Protein AF-A0A7S0JHL8-F1 (afdb_monomer_lite)

Structure (mmCIF, N/CA/C/O backbone):
data_AF-A0A7S0JHL8-F1
#
_entry.id   AF-A0A7S0JHL8-F1
#
loop_
_atom_site.group_PDB
_atom_site.id
_atom_site.type_symbol
_atom_site.label_atom_id
_atom_site.label_alt_id
_atom_site.label_comp_id
_atom_site.label_asym_id
_atom_site.label_entity_id
_atom_site.label_seq_id
_atom_site.pdbx_PDB_ins_code
_atom_site.Cartn_x
_atom_site.Cartn_y
_atom_site.Cartn_z
_atom_site.occupancy
_atom_site.B_iso_or_equiv
_atom_site.auth_seq_id
_atom_site.auth_comp_id
_atom_site.auth_asym_id
_atom_site.auth_atom_id
_atom_site.pdbx_PDB_model_num
ATOM 1 N N . ARG A 1 1 ? 57.502 -65.909 -32.103 1.00 56.06 1 ARG A N 1
ATOM 2 C CA . ARG A 1 1 ? 57.294 -65.250 -33.415 1.00 56.06 1 ARG A CA 1
ATOM 3 C C . ARG A 1 1 ? 56.228 -64.175 -33.207 1.00 56.06 1 ARG A C 1
ATOM 5 O O . ARG A 1 1 ? 55.055 -64.479 -33.332 1.00 56.06 1 ARG A O 1
ATOM 12 N N . TRP A 1 2 ? 56.635 -62.991 -32.750 1.00 48.59 2 TRP A N 1
ATOM 13 C CA . TRP A 1 2 ? 55.779 -61.822 -32.506 1.00 48.59 2 TRP A CA 1
ATOM 14 C C . TRP A 1 2 ? 56.446 -60.644 -33.217 1.00 48.59 2 TRP A C 1
ATOM 16 O O . TRP A 1 2 ? 57.650 -60.445 -33.059 1.00 48.59 2 TRP A O 1
ATOM 26 N N . SER A 1 3 ? 55.685 -59.975 -34.078 1.00 55.47 3 SER A N 1
ATOM 27 C CA . SER A 1 3 ? 56.154 -58.926 -34.980 1.00 55.47 3 SER A CA 1
ATOM 28 C C . SER A 1 3 ? 56.181 -57.568 -34.270 1.00 55.47 3 SER A C 1
ATOM 30 O O . SER A 1 3 ? 55.164 -57.186 -33.693 1.00 55.47 3 SER A O 1
ATOM 32 N N . PRO A 1 4 ? 57.295 -56.822 -34.333 1.00 61.94 4 PRO A N 1
ATOM 33 C CA . PRO A 1 4 ? 57.357 -55.422 -33.943 1.00 61.94 4 PRO A CA 1
ATOM 34 C C . PRO A 1 4 ? 57.074 -54.537 -35.160 1.00 61.94 4 PRO A C 1
ATOM 36 O O . PRO A 1 4 ? 57.999 -54.190 -35.878 1.00 61.94 4 PRO A O 1
ATOM 39 N N . ASP A 1 5 ? 55.809 -54.210 -35.417 1.00 58.12 5 ASP A N 1
ATOM 40 C CA . ASP A 1 5 ? 55.446 -53.003 -36.171 1.00 58.12 5 ASP A CA 1
ATOM 41 C C . ASP A 1 5 ? 53.940 -52.751 -36.023 1.00 58.12 5 ASP A C 1
ATOM 43 O O . ASP A 1 5 ? 53.097 -53.476 -36.553 1.00 58.12 5 ASP A O 1
ATOM 47 N N . SER A 1 6 ? 53.576 -51.749 -35.235 1.00 68.00 6 SER A N 1
ATOM 48 C CA . SER A 1 6 ? 52.284 -51.092 -35.396 1.00 68.00 6 SER A CA 1
ATOM 49 C C . SER A 1 6 ? 52.547 -49.596 -35.354 1.00 68.00 6 SER A C 1
ATOM 51 O O . SER A 1 6 ? 53.027 -49.106 -34.328 1.00 68.00 6 SER A O 1
ATOM 53 N N . PRO A 1 7 ? 52.290 -48.869 -36.454 1.00 63.19 7 PRO A N 1
ATOM 54 C CA . PRO A 1 7 ? 52.485 -47.433 -36.490 1.00 63.19 7 PRO A CA 1
ATOM 55 C C . PRO A 1 7 ? 51.520 -46.781 -35.500 1.00 63.19 7 PRO A C 1
ATOM 57 O O . PRO A 1 7 ? 50.300 -46.918 -35.598 1.00 63.19 7 PRO A O 1
ATOM 60 N N . GLN A 1 8 ? 52.089 -46.101 -34.509 1.00 67.38 8 GLN A N 1
ATOM 61 C CA . GLN A 1 8 ? 51.330 -45.362 -33.512 1.00 67.38 8 GLN A CA 1
ATOM 62 C C . GLN A 1 8 ? 50.555 -44.226 -34.207 1.00 67.38 8 GLN A C 1
ATOM 64 O O . GLN A 1 8 ? 51.156 -43.482 -34.988 1.00 67.38 8 GLN A O 1
ATOM 69 N N . PRO A 1 9 ? 49.243 -44.070 -33.955 1.00 71.88 9 PRO A N 1
ATOM 70 C CA . PRO A 1 9 ? 48.470 -42.981 -34.539 1.00 71.88 9 PRO A CA 1
ATOM 71 C C . PRO A 1 9 ? 49.011 -41.621 -34.066 1.00 71.88 9 PRO A C 1
ATOM 73 O O . PRO A 1 9 ? 49.471 -41.509 -32.925 1.00 71.88 9 PRO A O 1
ATOM 76 N N . PRO A 1 10 ? 48.963 -40.577 -34.915 1.00 67.50 10 PRO A N 1
ATOM 77 C CA . PRO A 1 10 ? 49.402 -39.246 -34.524 1.00 67.50 10 PRO A CA 1
ATOM 78 C C . PRO A 1 10 ? 48.517 -38.719 -33.390 1.00 67.50 10 PRO A C 1
ATOM 80 O O . PRO A 1 10 ? 47.289 -38.795 -33.450 1.00 67.50 10 PRO A O 1
ATOM 83 N N . SER A 1 11 ? 49.155 -38.194 -32.345 1.00 73.94 11 SER A N 1
ATOM 84 C CA . SER A 1 11 ? 48.474 -37.604 -31.195 1.00 73.94 11 SER A CA 1
ATOM 85 C C . SER A 1 11 ? 47.527 -36.474 -31.626 1.00 73.94 11 SER A C 1
ATOM 87 O O . SER A 1 11 ? 47.902 -35.664 -32.479 1.00 73.94 11 SER A O 1
ATOM 89 N N . PRO A 1 12 ? 46.327 -36.358 -31.028 1.00 68.38 12 PRO A N 1
ATOM 90 C CA . PRO A 1 12 ? 45.437 -35.236 -31.291 1.00 68.38 12 PRO A CA 1
ATOM 91 C C . PRO A 1 12 ? 46.070 -33.933 -30.789 1.00 68.38 12 PRO A C 1
ATOM 93 O O . PRO A 1 12 ? 46.528 -33.846 -29.648 1.00 68.38 12 PRO A O 1
ATOM 96 N N . LEU A 1 13 ? 46.095 -32.916 -31.651 1.00 63.94 13 LEU A N 1
ATOM 97 C CA . LEU A 1 13 ? 46.517 -31.566 -31.286 1.00 63.94 13 LEU A CA 1
ATOM 98 C C . LEU A 1 13 ? 45.553 -31.016 -30.228 1.00 63.94 13 LEU A C 1
ATOM 100 O O . LEU A 1 13 ? 44.352 -30.897 -30.471 1.00 63.94 13 LEU A O 1
ATOM 104 N N . LEU A 1 14 ? 46.083 -30.705 -29.046 1.00 71.56 14 LEU A N 1
ATOM 105 C CA . LEU A 1 14 ? 45.321 -30.060 -27.981 1.00 71.56 14 LEU A CA 1
ATOM 106 C C . LEU A 1 14 ? 44.808 -28.689 -28.465 1.00 71.56 14 LEU A C 1
ATOM 108 O O . LEU A 1 14 ? 45.555 -27.962 -29.126 1.00 71.56 14 LEU A O 1
ATOM 112 N N . PRO A 1 15 ? 43.559 -28.310 -28.139 1.00 68.69 15 PRO A N 1
ATOM 113 C CA . PRO A 1 15 ? 43.029 -26.998 -28.480 1.00 68.69 15 PRO A CA 1
ATOM 114 C C . PRO A 1 15 ? 43.836 -25.900 -27.777 1.00 68.69 15 PRO A C 1
ATOM 116 O O . PRO A 1 15 ? 44.094 -25.973 -26.574 1.00 68.69 15 PRO A O 1
ATOM 119 N N . LEU A 1 16 ? 44.240 -24.883 -28.544 1.00 70.31 16 LEU A N 1
ATOM 120 C CA . LEU A 1 16 ? 44.905 -23.693 -28.017 1.00 70.31 16 LEU A CA 1
ATOM 121 C C . LEU A 1 16 ? 44.031 -23.029 -26.934 1.00 70.31 16 LEU A C 1
ATOM 123 O O . LEU A 1 16 ? 42.811 -22.947 -27.106 1.00 70.31 16 LEU A O 1
ATOM 127 N N . PRO A 1 17 ? 44.631 -22.506 -25.851 1.00 70.00 17 PRO A N 1
ATOM 128 C CA . PRO A 1 17 ? 43.902 -21.718 -24.867 1.00 70.00 17 PRO A CA 1
ATOM 129 C C . PRO A 1 17 ? 43.308 -20.475 -25.540 1.00 70.00 17 PRO A C 1
ATOM 131 O O . PRO A 1 17 ? 44.019 -19.714 -26.198 1.00 70.00 17 PRO A O 1
ATOM 134 N N . LEU A 1 18 ? 41.994 -20.281 -25.391 1.00 68.31 18 LEU A N 1
ATOM 135 C CA . LEU A 1 18 ? 41.321 -19.078 -25.876 1.00 68.31 18 LEU A CA 1
ATOM 136 C C . LEU A 1 18 ? 41.888 -17.831 -25.177 1.00 68.31 18 LEU A C 1
ATOM 138 O O . LEU A 1 18 ? 42.178 -17.883 -23.977 1.00 68.31 18 LEU A O 1
ATOM 142 N N . PRO A 1 19 ? 42.017 -16.700 -25.894 1.00 78.81 19 PRO A N 1
ATOM 143 C CA . PRO A 1 19 ? 42.368 -15.433 -25.272 1.00 78.81 19 PRO A CA 1
ATOM 144 C C . PRO A 1 19 ? 41.305 -15.031 -24.233 1.00 78.81 19 PRO A C 1
ATOM 146 O O . PRO A 1 19 ? 40.130 -15.382 -24.384 1.00 78.81 19 PRO A O 1
ATOM 149 N N . PRO A 1 20 ? 41.693 -14.291 -23.180 1.00 77.38 20 PRO A N 1
ATOM 150 C CA . PRO A 1 20 ? 40.746 -13.804 -22.188 1.00 77.38 20 PRO A CA 1
ATOM 151 C C . PRO A 1 20 ? 39.693 -12.898 -22.848 1.00 77.38 20 PRO A C 1
ATOM 153 O O . PRO A 1 20 ? 40.017 -12.168 -23.792 1.00 77.38 20 PRO A O 1
ATOM 156 N N . PRO A 1 21 ? 38.437 -12.916 -22.365 1.00 75.81 21 PRO A N 1
ATOM 157 C CA . PRO A 1 21 ? 37.418 -12.000 -22.852 1.00 75.81 21 PRO A CA 1
ATOM 158 C C . PRO A 1 21 ? 37.849 -10.543 -22.601 1.00 75.81 21 PRO A C 1
ATOM 160 O O . PRO A 1 21 ? 38.538 -10.268 -21.612 1.00 75.81 21 PRO A O 1
ATOM 163 N N . PRO A 1 22 ? 37.453 -9.598 -23.471 1.00 79.50 22 PRO A N 1
ATOM 164 C CA . PRO A 1 22 ? 37.720 -8.184 -23.245 1.00 79.50 22 PRO A CA 1
ATOM 165 C C . PRO A 1 22 ? 37.079 -7.716 -21.927 1.00 79.50 22 PRO A C 1
ATOM 167 O O . PRO A 1 22 ? 36.059 -8.272 -21.508 1.00 79.50 22 PRO A O 1
ATOM 170 N N . PRO A 1 23 ? 37.641 -6.686 -21.267 1.00 71.94 23 PRO A N 1
ATOM 171 C CA . PRO A 1 23 ? 37.028 -6.108 -20.079 1.00 71.94 23 PRO A CA 1
ATOM 172 C C . PRO A 1 23 ? 35.621 -5.604 -20.420 1.00 71.94 23 PRO A C 1
ATOM 174 O O . PRO A 1 23 ? 35.441 -4.853 -21.380 1.00 71.94 23 PRO A O 1
ATOM 177 N N . SER A 1 24 ? 34.624 -6.021 -19.635 1.00 66.75 24 SER A N 1
ATOM 178 C CA . SER A 1 24 ? 33.256 -5.510 -19.734 1.00 66.75 24 SER A CA 1
ATOM 179 C C . SER A 1 24 ? 33.283 -3.984 -19.680 1.00 66.75 24 SER A C 1
ATOM 181 O O . SER A 1 24 ? 33.816 -3.410 -18.728 1.00 66.75 24 SER A O 1
ATOM 183 N N . SER A 1 25 ? 32.728 -3.322 -20.698 1.00 69.81 25 SER A N 1
ATOM 184 C CA . SER A 1 25 ? 32.592 -1.866 -20.698 1.00 69.81 25 SER A CA 1
ATOM 185 C C . SER A 1 25 ? 31.903 -1.406 -19.408 1.00 69.81 25 SER A C 1
ATOM 187 O O . SER A 1 25 ? 30.950 -2.059 -18.968 1.00 69.81 25 SER A O 1
ATOM 189 N N . PRO A 1 26 ? 32.340 -0.296 -18.788 1.00 66.88 26 PRO A N 1
ATOM 190 C CA . PRO A 1 26 ? 31.635 0.263 -17.648 1.00 66.88 26 PRO A CA 1
ATOM 191 C C . PRO A 1 26 ? 30.203 0.593 -18.075 1.00 66.88 26 PRO A C 1
ATOM 193 O O . PRO A 1 26 ? 29.974 1.408 -18.968 1.00 66.88 26 PRO A O 1
ATOM 196 N N . HIS A 1 27 ? 29.240 -0.085 -17.453 1.00 56.94 27 HIS A N 1
ATOM 197 C CA . HIS A 1 27 ? 27.821 0.203 -17.600 1.00 56.94 27 HIS A CA 1
ATOM 198 C C . HIS A 1 27 ? 27.592 1.636 -17.105 1.00 56.94 27 HIS A C 1
ATOM 200 O O . HIS A 1 27 ? 27.598 1.892 -15.901 1.00 56.94 27 HIS A O 1
ATOM 206 N N . VAL A 1 28 ? 27.441 2.587 -18.027 1.00 62.25 28 VAL A N 1
ATOM 207 C CA . VAL A 1 28 ? 27.002 3.940 -17.683 1.00 62.25 28 VAL A CA 1
ATOM 208 C C . VAL A 1 28 ? 25.563 3.807 -17.174 1.00 62.25 28 VAL A C 1
ATOM 210 O O . VAL A 1 28 ? 24.718 3.289 -17.912 1.00 62.25 28 VAL A O 1
ATOM 213 N N . PRO A 1 29 ? 25.257 4.188 -15.919 1.00 66.44 29 PRO A N 1
ATOM 214 C CA . PRO A 1 29 ? 23.884 4.161 -15.440 1.00 66.44 29 PRO A CA 1
ATOM 215 C C . PRO A 1 29 ? 23.032 5.085 -16.323 1.00 66.44 29 PRO A C 1
ATOM 217 O O . PRO A 1 29 ? 23.511 6.151 -16.723 1.00 66.44 29 PRO A O 1
ATOM 220 N N . PRO A 1 30 ? 21.785 4.703 -16.655 1.00 69.69 30 PRO A N 1
ATOM 221 C CA . PRO A 1 30 ? 20.898 5.586 -17.397 1.00 69.69 30 PRO A CA 1
ATOM 222 C C . PRO A 1 30 ? 20.744 6.918 -16.645 1.00 69.69 30 PRO A C 1
ATOM 224 O O . PRO A 1 30 ? 20.787 6.924 -15.409 1.00 69.69 30 PRO A O 1
ATOM 227 N N . PRO A 1 31 ? 20.567 8.045 -17.358 1.00 65.38 31 PRO A N 1
ATOM 228 C CA . PRO A 1 31 ? 20.308 9.327 -16.721 1.00 65.38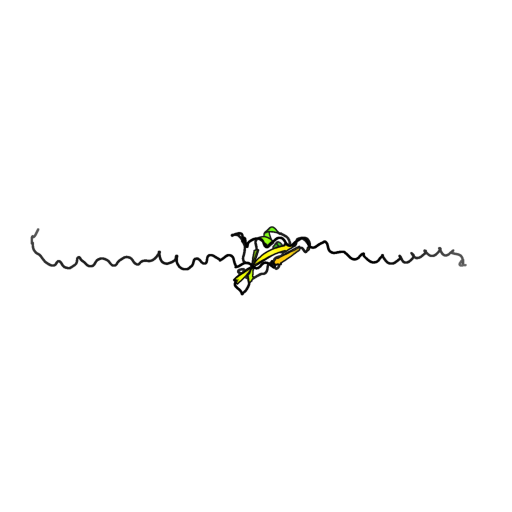 31 PRO A CA 1
ATOM 229 C C . PRO A 1 31 ? 19.118 9.186 -15.767 1.00 65.38 31 PRO A C 1
ATOM 231 O O . PRO A 1 31 ? 18.067 8.661 -16.141 1.00 65.38 31 PRO A O 1
ATOM 234 N N . LEU A 1 32 ? 19.311 9.622 -14.520 1.00 59.22 32 LEU A N 1
ATOM 235 C CA . LEU A 1 32 ? 18.257 9.702 -13.514 1.00 59.22 32 LEU A CA 1
ATOM 236 C C . LEU A 1 32 ? 17.137 10.571 -14.094 1.00 59.22 32 LEU A C 1
ATOM 238 O O . LEU A 1 32 ? 17.316 11.776 -14.270 1.00 59.22 32 LEU A O 1
ATOM 242 N N . ALA A 1 33 ? 16.006 9.955 -14.443 1.00 61.34 33 ALA A N 1
ATOM 243 C CA . ALA A 1 33 ? 14.823 10.694 -14.858 1.00 61.34 33 ALA A CA 1
ATOM 244 C C . ALA A 1 33 ? 14.466 11.720 -13.764 1.00 61.34 33 ALA A C 1
ATOM 246 O O . ALA A 1 33 ? 14.606 11.400 -12.578 1.00 61.34 33 ALA A O 1
ATOM 247 N N . PRO A 1 34 ? 14.026 12.940 -14.126 1.00 53.81 34 PRO A N 1
ATOM 248 C CA . PRO A 1 34 ? 13.612 13.932 -13.147 1.00 53.81 34 PRO A CA 1
ATOM 249 C C . PRO A 1 34 ? 12.523 13.329 -12.262 1.00 53.81 34 PRO A C 1
ATOM 251 O O . PRO A 1 34 ? 11.485 12.882 -12.754 1.00 53.81 34 PRO A O 1
ATOM 254 N N . SER A 1 35 ? 12.793 13.291 -10.956 1.00 51.81 35 SER A N 1
ATOM 255 C CA . SER A 1 35 ? 11.849 12.864 -9.931 1.00 51.81 35 SER A CA 1
ATOM 256 C C . SER A 1 35 ? 10.563 13.663 -10.108 1.00 51.81 35 SER A C 1
ATOM 258 O O . SER A 1 35 ? 10.538 14.862 -9.829 1.00 51.81 35 SER A O 1
ATOM 260 N N . SER A 1 36 ? 9.509 13.024 -10.623 1.00 52.22 36 SER A N 1
ATOM 261 C CA . SER A 1 36 ? 8.189 13.645 -10.686 1.00 52.22 36 SER A CA 1
ATOM 262 C C . SER A 1 36 ? 7.834 14.177 -9.292 1.00 52.22 36 SER A C 1
ATOM 264 O O . SER A 1 36 ? 8.173 13.520 -8.298 1.00 52.22 36 SER A O 1
ATOM 266 N N . PRO A 1 37 ? 7.209 15.365 -9.190 1.00 55.53 37 PRO A N 1
ATOM 267 C CA . PRO A 1 37 ? 6.808 15.908 -7.899 1.00 55.53 37 PRO A CA 1
ATOM 268 C C . PRO A 1 37 ? 5.993 14.854 -7.139 1.00 55.53 37 PRO A C 1
ATOM 270 O O . PRO A 1 37 ? 5.266 14.086 -7.782 1.00 55.53 37 PRO A O 1
ATOM 273 N N . PRO A 1 38 ? 6.131 14.771 -5.802 1.00 56.81 38 PRO A N 1
ATOM 274 C CA . PRO A 1 38 ? 5.411 13.780 -5.020 1.00 56.81 38 PRO A CA 1
ATOM 275 C C . PRO A 1 38 ? 3.927 13.930 -5.333 1.00 56.81 38 PRO A C 1
ATOM 277 O O . PRO A 1 38 ? 3.345 14.993 -5.109 1.00 56.81 38 PRO A O 1
ATOM 280 N N . ALA A 1 39 ? 3.334 12.883 -5.908 1.00 59.94 39 ALA A N 1
ATOM 281 C CA . ALA A 1 39 ? 1.898 12.849 -6.095 1.00 59.94 39 ALA A CA 1
ATOM 282 C C . ALA A 1 39 ? 1.244 13.126 -4.730 1.00 59.94 39 ALA A C 1
ATOM 284 O O . ALA A 1 39 ? 1.761 12.649 -3.710 1.00 59.94 39 ALA A O 1
ATOM 285 N N . PRO A 1 40 ? 0.143 13.899 -4.679 1.00 64.62 40 PRO A N 1
ATOM 286 C CA . PRO A 1 40 ? -0.615 14.049 -3.447 1.00 64.62 40 PRO A CA 1
ATOM 287 C C . PRO A 1 40 ? -0.893 12.659 -2.869 1.00 64.62 40 PRO A C 1
ATOM 289 O O . PRO A 1 40 ? -1.064 11.698 -3.621 1.00 64.62 40 PRO A O 1
ATOM 292 N N . CYS A 1 41 ? -0.882 12.549 -1.542 1.00 72.12 41 CYS A N 1
ATOM 293 C CA . CYS A 1 41 ? -1.147 11.316 -0.807 1.00 72.12 41 CYS A CA 1
ATOM 294 C C . CYS A 1 41 ? -2.573 10.814 -1.080 1.00 72.12 41 CYS A C 1
ATOM 296 O O . CYS A 1 41 ? -3.478 11.007 -0.274 1.00 72.12 41 CYS A O 1
ATOM 298 N N . VAL A 1 42 ? -2.783 10.211 -2.247 1.00 78.50 42 VAL A N 1
ATOM 299 C CA . VAL A 1 42 ? -4.047 9.628 -2.675 1.00 78.50 42 VAL A CA 1
ATOM 300 C C . VAL A 1 42 ? -3.988 8.158 -2.305 1.00 78.50 42 VAL A C 1
ATOM 302 O O . VAL A 1 42 ? -3.372 7.340 -2.992 1.00 78.50 42 VAL A O 1
ATOM 305 N N . TRP A 1 43 ? -4.593 7.849 -1.165 1.00 77.38 43 TRP A N 1
ATOM 306 C CA . TRP A 1 43 ? -4.831 6.487 -0.724 1.00 77.38 43 TRP A CA 1
ATOM 307 C C . TRP A 1 43 ? -6.134 5.998 -1.359 1.00 77.38 43 TRP A C 1
ATOM 309 O O . TRP A 1 43 ? -7.182 6.573 -1.073 1.00 77.38 43 TRP A O 1
ATOM 319 N N . PRO A 1 44 ? -6.119 4.971 -2.222 1.00 75.00 44 PRO A N 1
ATOM 320 C CA . PRO A 1 44 ? -7.349 4.267 -2.537 1.00 75.00 44 PRO A CA 1
ATOM 321 C C . PRO A 1 44 ? -7.980 3.722 -1.246 1.00 75.00 44 PRO A C 1
ATOM 323 O O . PRO A 1 44 ? -7.281 3.149 -0.411 1.00 75.00 44 PRO A O 1
ATOM 326 N N . GLU A 1 45 ? -9.296 3.886 -1.103 1.00 79.75 45 GLU A N 1
ATOM 327 C CA . GLU A 1 45 ? -10.075 3.425 0.062 1.00 79.75 45 GLU A CA 1
ATOM 328 C C . GLU A 1 45 ? -9.890 1.910 0.315 1.00 79.75 45 GLU A C 1
ATOM 330 O O . GLU A 1 45 ? -9.899 1.451 1.452 1.00 79.75 45 GLU A O 1
ATOM 335 N N . ASP A 1 46 ? -9.627 1.138 -0.746 1.00 84.06 46 ASP A N 1
ATOM 336 C CA . ASP A 1 46 ? -9.466 -0.323 -0.744 1.00 84.06 46 ASP A CA 1
ATOM 337 C C . ASP A 1 46 ? -8.037 -0.827 -0.460 1.00 84.06 46 ASP A C 1
ATOM 339 O O . ASP A 1 46 ? -7.666 -1.938 -0.864 1.00 84.06 46 ASP A O 1
ATOM 343 N N . MET A 1 47 ? -7.184 -0.028 0.185 1.00 90.56 47 MET A N 1
ATOM 344 C CA . MET A 1 47 ? -5.836 -0.483 0.526 1.00 90.56 47 MET A CA 1
ATOM 345 C C . MET A 1 47 ? -5.781 -1.275 1.837 1.00 90.56 47 MET A C 1
ATOM 347 O O . MET A 1 47 ? -6.374 -0.912 2.850 1.00 90.56 47 MET A O 1
ATOM 351 N N . THR A 1 48 ? -4.991 -2.349 1.842 1.00 93.81 48 THR A N 1
ATOM 352 C CA . THR A 1 48 ? -4.792 -3.209 3.016 1.00 93.81 48 THR A CA 1
ATOM 353 C C . THR A 1 48 ? -3.610 -2.732 3.856 1.00 93.81 48 THR A C 1
ATOM 355 O O . THR A 1 48 ? -2.481 -2.662 3.364 1.00 93.81 48 THR A O 1
ATOM 358 N N . ASP A 1 49 ? -3.850 -2.462 5.141 1.00 93.50 49 ASP A N 1
ATOM 359 C CA . ASP A 1 49 ? -2.779 -2.187 6.103 1.00 93.50 49 ASP A CA 1
ATOM 360 C C . ASP A 1 49 ? -2.103 -3.492 6.537 1.00 93.50 49 ASP A C 1
ATOM 362 O O . ASP A 1 49 ? -2.621 -4.247 7.370 1.00 93.50 49 ASP A O 1
ATOM 366 N N . MET A 1 50 ? -0.905 -3.721 6.010 1.00 95.12 50 MET A N 1
ATOM 367 C CA . MET A 1 50 ? -0.092 -4.908 6.263 1.00 95.12 50 MET A CA 1
ATOM 368 C C . MET A 1 50 ? 0.244 -5.114 7.742 1.00 95.12 50 MET A C 1
ATOM 370 O O . MET A 1 50 ? 0.481 -6.242 8.180 1.00 95.12 50 MET A O 1
ATOM 374 N N . ARG A 1 51 ? 0.252 -4.034 8.528 1.00 94.38 51 ARG A N 1
ATOM 375 C CA . ARG A 1 51 ? 0.602 -4.072 9.951 1.00 94.38 51 ARG A CA 1
ATOM 376 C C . ARG A 1 51 ? -0.566 -4.483 10.835 1.00 94.38 51 ARG A C 1
ATOM 378 O O . ARG A 1 51 ? -0.341 -4.840 11.985 1.00 94.38 51 ARG A O 1
ATOM 385 N N . THR A 1 52 ? -1.782 -4.466 10.291 1.00 93.31 52 THR A N 1
ATOM 386 C CA . THR A 1 52 ? -2.994 -4.940 10.977 1.00 93.31 52 THR A CA 1
ATOM 387 C C . THR A 1 52 ? -3.314 -6.408 10.701 1.00 93.31 52 THR A C 1
ATOM 389 O O . THR A 1 52 ? -4.235 -6.951 11.305 1.00 93.31 52 THR A O 1
ATOM 392 N N . LEU A 1 53 ? -2.554 -7.063 9.815 1.00 93.25 53 LEU A N 1
ATOM 393 C CA . LEU A 1 53 ? -2.672 -8.501 9.580 1.00 93.25 53 LEU A CA 1
ATOM 394 C C . LEU A 1 53 ? -2.160 -9.308 10.781 1.00 93.25 53 LEU A C 1
ATOM 396 O O . LEU A 1 53 ? -1.415 -8.808 11.622 1.00 93.25 53 LEU A O 1
ATOM 400 N N . SER A 1 54 ? -2.561 -10.578 10.848 1.00 94.19 54 SER A N 1
ATOM 401 C CA . SER A 1 54 ? -2.126 -11.535 11.870 1.00 94.19 54 SER A CA 1
ATOM 402 C C . SER A 1 54 ? -1.527 -12.782 11.199 1.00 94.19 54 SER A C 1
ATOM 404 O O . SER A 1 54 ? -2.291 -13.583 10.662 1.00 94.19 54 SER A O 1
ATOM 406 N N . PRO A 1 55 ? -0.191 -12.970 11.212 1.00 93.94 55 PRO A N 1
ATOM 407 C CA . PRO A 1 55 ? 0.816 -12.092 11.815 1.00 93.94 55 PRO A CA 1
ATOM 408 C C . PRO A 1 55 ? 1.011 -10.776 11.032 1.00 93.94 55 PRO A C 1
ATOM 410 O O . PRO A 1 55 ? 0.720 -10.731 9.836 1.00 93.94 55 PRO A O 1
ATOM 413 N N . PRO A 1 56 ? 1.534 -9.710 11.669 1.00 94.50 56 PRO A N 1
ATOM 414 C CA . PRO A 1 56 ? 1.880 -8.479 10.968 1.00 94.50 56 PRO A CA 1
ATOM 415 C C . PRO A 1 56 ? 2.951 -8.732 9.910 1.00 94.50 56 PRO A C 1
ATOM 417 O O . PRO A 1 56 ? 3.987 -9.342 10.183 1.00 94.50 56 PRO A O 1
ATOM 420 N N . GLU A 1 57 ? 2.740 -8.194 8.717 1.00 96.00 57 GLU A N 1
ATOM 421 C CA . GLU A 1 57 ? 3.636 -8.389 7.581 1.00 96.00 57 GLU A CA 1
ATOM 422 C C . GLU A 1 57 ? 4.198 -7.055 7.067 1.00 96.00 57 GLU A C 1
ATOM 424 O O . GLU A 1 57 ? 3.829 -5.967 7.517 1.00 96.00 57 GLU A O 1
ATOM 429 N N . TRP A 1 58 ? 5.109 -7.144 6.096 1.00 95.31 58 TRP A N 1
ATOM 430 C CA . TRP A 1 58 ? 5.623 -6.013 5.328 1.00 95.31 58 TRP A CA 1
ATOM 431 C C . TRP A 1 58 ? 5.313 -6.198 3.835 1.00 95.31 58 TRP A C 1
ATOM 433 O O . TRP A 1 58 ? 4.943 -7.292 3.387 1.00 95.31 58 TRP A O 1
ATOM 443 N N . CYS A 1 59 ? 5.499 -5.136 3.041 1.00 96.12 59 CYS A N 1
ATOM 444 C CA . CYS A 1 59 ? 5.241 -5.142 1.594 1.00 96.12 59 CYS A CA 1
ATOM 445 C C . CYS A 1 59 ? 5.838 -6.375 0.884 1.00 96.12 59 CYS A C 1
ATOM 447 O O . CYS A 1 59 ? 5.152 -7.026 0.099 1.00 96.12 59 CYS A O 1
ATOM 449 N N . ASN A 1 60 ? 7.068 -6.771 1.235 1.00 96.06 60 ASN A N 1
ATOM 450 C CA . ASN A 1 60 ? 7.795 -7.845 0.550 1.00 96.06 60 ASN A CA 1
ATOM 451 C C . ASN A 1 60 ? 7.573 -9.265 1.115 1.00 96.06 60 ASN A C 1
ATOM 453 O O . ASN A 1 60 ? 8.207 -10.200 0.629 1.00 96.06 60 ASN A O 1
ATOM 457 N N . SER A 1 61 ? 6.739 -9.449 2.147 1.00 95.06 61 SER A N 1
ATOM 458 C CA . SER A 1 61 ? 6.609 -10.752 2.827 1.00 95.06 61 SER A CA 1
ATOM 459 C C . SER A 1 61 ? 5.954 -11.821 1.936 1.00 95.06 61 SER A C 1
ATOM 461 O O . SER A 1 61 ? 6.520 -12.898 1.737 1.00 95.06 61 SER A O 1
ATOM 463 N N . ALA A 1 62 ? 4.803 -11.521 1.323 1.00 93.25 62 ALA A N 1
ATOM 464 C CA . ALA A 1 62 ? 4.075 -12.497 0.514 1.00 93.25 62 ALA A CA 1
ATOM 465 C C . ALA A 1 62 ? 4.678 -12.672 -0.898 1.00 93.25 62 ALA A C 1
ATOM 467 O O . ALA A 1 62 ? 4.982 -11.679 -1.568 1.00 93.25 62 ALA A O 1
ATOM 468 N N . PRO A 1 63 ? 4.797 -13.914 -1.410 1.00 93.81 63 PRO A N 1
ATOM 469 C CA . PRO A 1 63 ? 5.205 -14.178 -2.794 1.00 93.81 63 PRO A CA 1
ATOM 470 C C . PRO A 1 63 ? 4.283 -13.530 -3.835 1.00 93.81 63 PRO A C 1
ATOM 472 O O . PRO A 1 63 ? 4.771 -12.974 -4.814 1.00 93.81 63 PRO A O 1
ATOM 475 N N . ALA A 1 64 ? 2.966 -13.526 -3.598 1.00 93.38 64 ALA A N 1
ATOM 476 C CA . ALA A 1 64 ? 1.992 -12.937 -4.521 1.00 93.38 64 ALA A CA 1
ATOM 477 C C . ALA A 1 64 ? 2.257 -11.441 -4.773 1.00 93.38 64 ALA A C 1
ATOM 479 O O . ALA A 1 64 ? 2.261 -11.003 -5.916 1.00 93.38 64 ALA A O 1
ATOM 480 N N . ARG A 1 65 ? 2.601 -10.673 -3.726 1.00 93.94 65 ARG A N 1
ATOM 481 C CA . ARG A 1 65 ? 2.964 -9.248 -3.850 1.00 93.94 65 ARG A CA 1
ATOM 482 C C . ARG A 1 65 ? 4.267 -9.029 -4.620 1.00 93.94 65 ARG A C 1
ATOM 484 O O . ARG A 1 65 ? 4.452 -7.990 -5.233 1.00 93.94 65 ARG A O 1
ATOM 491 N N . ARG A 1 66 ? 5.194 -9.987 -4.594 1.00 94.12 66 ARG A N 1
ATOM 492 C CA . ARG A 1 66 ? 6.447 -9.916 -5.364 1.00 94.12 66 ARG A CA 1
ATOM 493 C C . ARG A 1 66 ? 6.225 -10.187 -6.849 1.00 94.12 66 ARG A C 1
ATOM 495 O O . ARG A 1 66 ? 6.889 -9.576 -7.683 1.00 94.12 66 ARG A O 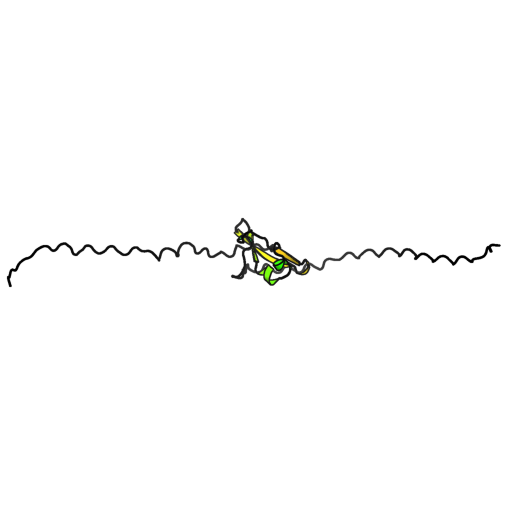1
ATOM 502 N N . ALA A 1 67 ? 5.297 -11.086 -7.160 1.00 91.56 67 ALA A N 1
ATOM 503 C CA . ALA A 1 67 ? 4.987 -11.495 -8.524 1.00 91.56 67 ALA A CA 1
ATOM 504 C C . ALA A 1 67 ? 4.022 -10.536 -9.239 1.00 91.56 67 ALA A C 1
ATOM 506 O O . ALA A 1 67 ? 4.173 -10.322 -10.439 1.00 91.56 67 ALA A O 1
ATOM 507 N N . ASP A 1 68 ? 3.071 -9.941 -8.513 1.00 93.75 68 ASP A N 1
ATOM 508 C CA . ASP A 1 68 ? 1.982 -9.153 -9.092 1.00 93.75 68 ASP A CA 1
ATOM 509 C C . ASP A 1 68 ? 1.962 -7.698 -8.596 1.00 93.75 68 ASP A C 1
ATOM 511 O O . ASP A 1 68 ? 1.939 -7.418 -7.392 1.00 93.75 68 ASP A O 1
ATOM 515 N N . ALA A 1 69 ? 1.932 -6.765 -9.552 1.00 93.75 69 ALA A N 1
ATOM 516 C CA . ALA A 1 69 ? 1.954 -5.336 -9.269 1.00 93.75 69 ALA A CA 1
ATOM 517 C C . ALA A 1 69 ? 0.670 -4.875 -8.574 1.00 93.75 69 ALA A C 1
ATOM 519 O O . ALA A 1 69 ? 0.737 -4.153 -7.581 1.00 93.75 69 ALA A O 1
ATOM 520 N N . SER A 1 70 ? -0.493 -5.350 -9.025 1.00 93.56 70 SER A N 1
ATOM 521 C CA . SER A 1 70 ? -1.781 -4.962 -8.447 1.00 93.56 70 SER A CA 1
ATOM 522 C C . SER A 1 70 ? -1.914 -5.409 -6.991 1.00 93.56 70 SER A C 1
ATOM 524 O O . SER A 1 70 ? -2.383 -4.649 -6.146 1.00 93.56 70 SER A O 1
ATOM 526 N N . THR A 1 71 ? -1.443 -6.610 -6.666 1.00 94.00 71 THR A N 1
ATOM 527 C CA . THR A 1 71 ? -1.451 -7.152 -5.304 1.00 94.00 71 THR A CA 1
ATOM 528 C C . THR A 1 71 ? -0.478 -6.394 -4.403 1.00 94.00 71 THR A C 1
ATOM 530 O O . THR A 1 71 ? -0.790 -6.142 -3.239 1.00 94.00 71 THR A O 1
ATOM 533 N N . CYS A 1 72 ? 0.691 -5.997 -4.918 1.00 95.50 72 CYS A N 1
ATOM 534 C CA . CYS A 1 72 ? 1.622 -5.146 -4.177 1.00 95.50 72 CYS A CA 1
ATOM 535 C C . CYS A 1 72 ? 1.024 -3.763 -3.901 1.00 95.50 72 CYS A C 1
ATOM 537 O O . CYS A 1 72 ? 1.008 -3.306 -2.763 1.00 95.50 72 CYS A O 1
ATOM 539 N N . GLU A 1 73 ? 0.504 -3.102 -4.931 1.00 93.94 73 GLU A N 1
ATOM 540 C CA . GLU A 1 73 ? 0.123 -1.690 -4.881 1.00 93.94 73 GLU A CA 1
ATOM 541 C C . GLU A 1 73 ? -1.216 -1.417 -4.185 1.00 93.94 73 GLU A C 1
ATOM 543 O O . GLU A 1 73 ? -1.521 -0.251 -3.916 1.00 93.94 73 GLU A O 1
ATOM 548 N N . ARG A 1 74 ? -1.981 -2.470 -3.858 1.00 93.94 74 ARG A N 1
ATOM 549 C CA . ARG A 1 74 ? -3.166 -2.435 -2.979 1.00 93.94 74 ARG A CA 1
ATOM 550 C C . ARG A 1 74 ? -2.825 -2.598 -1.494 1.00 93.94 74 ARG A C 1
ATOM 552 O O . ARG A 1 74 ? -3.726 -2.736 -0.672 1.00 93.94 74 ARG A O 1
ATOM 559 N N . ALA A 1 75 ? -1.546 -2.578 -1.128 1.00 94.38 75 ALA A N 1
ATOM 560 C CA . ALA A 1 75 ? -1.094 -2.698 0.251 1.00 94.38 75 ALA A CA 1
ATOM 561 C C . ALA A 1 75 ? -0.307 -1.465 0.716 1.00 94.38 75 ALA A C 1
ATOM 563 O O . ALA A 1 75 ? 0.350 -0.774 -0.069 1.00 94.38 75 ALA A O 1
ATOM 564 N N . PHE A 1 76 ? -0.341 -1.200 2.019 1.00 94.88 76 PHE A N 1
ATOM 565 C CA . PHE A 1 76 ? 0.502 -0.204 2.674 1.00 94.88 76 PHE A CA 1
ATOM 566 C C . PHE A 1 76 ? 0.979 -0.704 4.031 1.00 94.88 76 PHE A C 1
ATOM 568 O O . PHE A 1 76 ? 0.451 -1.669 4.575 1.00 94.88 76 PHE A O 1
ATOM 575 N N . SER A 1 77 ? 2.007 -0.068 4.580 1.00 94.38 77 SER A N 1
ATOM 576 C CA . SER A 1 77 ? 2.502 -0.369 5.924 1.00 94.38 77 SER A CA 1
ATOM 577 C C . SER A 1 77 ? 2.453 0.880 6.790 1.00 94.38 77 SER A C 1
ATOM 579 O O . SER A 1 77 ? 3.041 1.899 6.424 1.00 94.38 77 SER A O 1
ATOM 581 N N . THR A 1 78 ? 1.783 0.789 7.937 1.00 93.50 78 THR A N 1
ATOM 582 C CA . THR A 1 78 ? 1.765 1.850 8.953 1.00 93.50 78 THR A CA 1
ATOM 583 C C . THR A 1 78 ? 3.027 1.806 9.826 1.00 93.50 78 THR A C 1
ATOM 585 O O . THR A 1 78 ? 3.438 0.764 10.333 1.00 93.50 78 THR A O 1
ATOM 588 N N . LEU A 1 79 ? 3.674 2.947 10.012 1.00 90.62 79 LEU A N 1
ATOM 589 C CA . LEU A 1 79 ? 4.846 3.125 10.858 1.00 90.62 79 LEU A CA 1
ATOM 590 C C . LEU A 1 79 ? 4.419 3.537 12.275 1.00 90.62 79 LEU A C 1
ATOM 592 O O . LEU A 1 79 ? 3.321 4.043 12.497 1.00 90.62 79 LEU A O 1
ATOM 596 N N . ALA A 1 80 ? 5.311 3.353 13.251 1.00 88.88 80 ALA A N 1
ATOM 597 C CA . ALA A 1 80 ? 5.034 3.647 14.662 1.00 88.88 80 ALA A CA 1
ATOM 598 C C . ALA A 1 80 ? 4.686 5.124 14.939 1.00 88.88 80 ALA A C 1
ATOM 600 O O . ALA A 1 80 ? 4.034 5.429 15.931 1.00 88.88 80 ALA A O 1
ATOM 601 N N . ASN A 1 81 ? 5.093 6.037 14.057 1.00 87.69 81 ASN A N 1
ATOM 602 C CA . ASN A 1 81 ? 4.784 7.465 14.131 1.00 87.69 81 ASN A CA 1
ATOM 603 C C . ASN A 1 81 ? 3.415 7.836 13.522 1.00 87.69 81 ASN A C 1
ATOM 605 O O . ASN A 1 81 ? 3.143 9.019 13.341 1.00 87.69 81 ASN A O 1
ATOM 609 N N . GLY A 1 82 ? 2.577 6.857 13.158 1.00 87.69 82 GLY A N 1
ATOM 610 C CA . GLY A 1 82 ? 1.268 7.097 12.538 1.00 87.69 82 GLY A CA 1
ATOM 611 C C . GLY A 1 82 ? 1.333 7.504 11.061 1.00 87.69 82 GLY A C 1
ATOM 612 O O . GLY A 1 82 ? 0.308 7.828 10.463 1.00 87.69 82 GLY A O 1
ATOM 613 N N . MET A 1 83 ? 2.520 7.480 10.454 1.00 91.06 83 MET A N 1
ATOM 614 C CA . MET A 1 83 ? 2.677 7.629 9.008 1.00 91.06 83 MET A CA 1
ATOM 615 C C . MET A 1 83 ? 2.475 6.282 8.320 1.00 91.06 83 MET A C 1
ATOM 617 O O . MET A 1 83 ? 2.647 5.231 8.926 1.00 91.06 83 MET A O 1
ATOM 621 N N . ALA A 1 84 ? 2.164 6.297 7.034 1.00 92.62 84 ALA A N 1
ATOM 622 C CA . ALA A 1 84 ? 2.038 5.109 6.213 1.00 92.62 84 ALA A CA 1
ATOM 623 C C . ALA A 1 84 ? 2.878 5.238 4.939 1.00 92.62 84 ALA A C 1
ATOM 625 O O . ALA A 1 84 ? 2.963 6.307 4.331 1.00 92.62 84 ALA A O 1
ATOM 626 N N . ALA A 1 85 ? 3.485 4.124 4.535 1.00 93.06 85 ALA A N 1
ATOM 627 C CA . ALA A 1 85 ? 4.193 3.985 3.268 1.00 93.06 85 ALA A CA 1
ATOM 628 C C . ALA A 1 85 ? 3.408 3.047 2.348 1.00 93.06 85 ALA A C 1
ATOM 630 O O . ALA A 1 85 ? 3.074 1.921 2.736 1.00 93.06 85 ALA A O 1
ATOM 631 N N . ARG A 1 86 ? 3.131 3.495 1.122 1.00 93.31 86 ARG A N 1
ATOM 632 C CA . ARG A 1 86 ? 2.491 2.665 0.098 1.00 93.31 86 ARG A CA 1
ATOM 633 C C . ARG A 1 86 ? 3.473 1.604 -0.381 1.00 93.31 86 ARG A C 1
ATOM 635 O O . ARG A 1 86 ? 4.661 1.870 -0.538 1.00 93.31 86 ARG A O 1
ATOM 642 N N . CYS A 1 87 ? 2.987 0.399 -0.628 1.00 94.81 87 CYS A N 1
ATOM 643 C CA . CYS A 1 87 ? 3.798 -0.625 -1.259 1.00 94.81 87 CYS A CA 1
ATOM 644 C C . CYS A 1 87 ? 3.886 -0.367 -2.775 1.00 94.81 87 CYS A C 1
ATOM 646 O O . CYS A 1 87 ? 2.887 -0.060 -3.421 1.00 94.81 87 CYS A O 1
ATOM 648 N N . VAL A 1 88 ? 5.091 -0.472 -3.333 1.00 95.44 88 VAL A N 1
ATOM 649 C CA . VAL A 1 88 ? 5.409 -0.233 -4.744 1.00 95.44 88 VAL A CA 1
ATOM 650 C C . VAL A 1 88 ? 6.066 -1.478 -5.319 1.00 95.44 88 VAL A C 1
ATOM 652 O O . VAL A 1 88 ? 7.035 -2.006 -4.754 1.00 95.44 88 VAL A O 1
ATOM 655 N N . HIS A 1 89 ? 5.540 -1.948 -6.448 1.00 96.56 89 HIS A N 1
ATOM 656 C CA . HIS A 1 89 ? 6.089 -3.102 -7.143 1.00 96.56 89 HIS A CA 1
ATOM 657 C C . HIS A 1 89 ? 7.305 -2.698 -7.967 1.00 96.56 89 HIS A C 1
ATOM 659 O O . HIS A 1 89 ? 7.291 -1.717 -8.706 1.00 96.56 89 HIS A O 1
ATOM 665 N N . ASN A 1 90 ? 8.376 -3.473 -7.855 1.00 94.88 90 ASN A N 1
ATOM 666 C CA . ASN A 1 90 ? 9.532 -3.359 -8.723 1.00 94.88 90 ASN A CA 1
ATOM 667 C C . ASN A 1 90 ? 9.628 -4.621 -9.579 1.00 94.88 90 ASN A C 1
ATOM 669 O O . ASN A 1 90 ? 10.162 -5.643 -9.137 1.00 94.88 90 ASN A O 1
ATOM 673 N N . LYS A 1 91 ? 9.137 -4.518 -10.817 1.00 92.62 91 LYS A N 1
ATOM 674 C CA . LYS A 1 91 ? 9.121 -5.617 -11.789 1.00 92.62 91 LYS A CA 1
ATOM 675 C C . LYS A 1 91 ? 10.517 -6.150 -12.113 1.00 92.62 91 LYS A C 1
ATOM 677 O O . LYS A 1 91 ? 10.687 -7.358 -12.219 1.00 92.62 91 LYS A O 1
ATOM 682 N N . MET A 1 92 ? 11.518 -5.275 -12.224 1.00 92.69 92 MET A N 1
ATOM 683 C CA . MET A 1 92 ? 12.888 -5.670 -12.577 1.00 92.69 92 MET A CA 1
ATOM 684 C C . MET A 1 92 ? 13.526 -6.558 -11.502 1.00 92.69 92 MET A C 1
ATOM 686 O O . MET A 1 92 ? 14.233 -7.504 -11.826 1.00 92.69 92 MET A O 1
ATOM 690 N N . MET A 1 93 ? 13.246 -6.278 -10.228 1.00 91.50 93 MET A N 1
ATOM 691 C CA . MET A 1 93 ? 13.774 -7.051 -9.100 1.00 91.50 93 MET A CA 1
ATOM 692 C C . MET A 1 93 ? 12.799 -8.112 -8.573 1.00 91.50 93 MET A C 1
ATOM 694 O O . MET A 1 93 ? 13.154 -8.835 -7.647 1.00 91.50 93 MET A O 1
ATOM 698 N N . SER A 1 94 ? 11.574 -8.196 -9.108 1.00 92.88 94 SER A N 1
ATOM 699 C CA . SER A 1 94 ? 10.489 -9.025 -8.553 1.00 92.88 94 SER A CA 1
ATOM 700 C C . SER A 1 94 ? 10.316 -8.816 -7.039 1.00 92.88 94 SER A C 1
ATOM 702 O O . SER A 1 94 ? 10.272 -9.764 -6.253 1.00 92.88 94 SER A O 1
ATOM 704 N N . THR A 1 95 ? 10.283 -7.549 -6.609 1.00 95.38 95 THR A N 1
ATOM 705 C CA . THR A 1 95 ? 10.125 -7.179 -5.189 1.00 95.38 95 THR A CA 1
ATOM 706 C C . THR A 1 95 ? 8.976 -6.204 -4.984 1.00 95.38 95 THR A C 1
ATOM 708 O O . THR A 1 95 ? 8.651 -5.430 -5.878 1.00 95.38 95 THR A O 1
ATOM 711 N N . CYS A 1 96 ? 8.393 -6.211 -3.787 1.00 96.44 96 CYS A N 1
ATOM 712 C CA . CYS A 1 96 ? 7.383 -5.247 -3.360 1.00 96.44 96 CYS A CA 1
ATOM 713 C C . CYS A 1 96 ? 7.928 -4.456 -2.168 1.00 96.44 96 CYS A C 1
ATOM 715 O O . CYS A 1 96 ? 8.152 -5.021 -1.096 1.00 96.44 96 CYS A O 1
ATOM 717 N N . ARG A 1 97 ? 8.204 -3.162 -2.345 1.00 96.25 97 ARG A N 1
ATOM 718 C CA . ARG A 1 97 ? 8.914 -2.337 -1.348 1.00 96.25 97 ARG A CA 1
ATOM 719 C C . ARG A 1 97 ? 8.029 -1.219 -0.824 1.00 96.25 97 ARG A C 1
ATOM 721 O O . ARG A 1 97 ? 7.161 -0.742 -1.537 1.00 96.25 97 ARG A O 1
ATOM 728 N N . ALA A 1 98 ? 8.267 -0.782 0.407 1.00 94.00 98 ALA A N 1
ATOM 729 C CA . ALA A 1 98 ? 7.643 0.434 0.914 1.00 94.00 98 ALA A CA 1
ATOM 730 C C . ALA A 1 98 ? 8.186 1.657 0.155 1.00 94.00 98 ALA A C 1
ATOM 732 O O . ALA A 1 98 ? 9.387 1.741 -0.117 1.00 94.00 98 ALA A O 1
ATOM 733 N N . SER A 1 99 ? 7.307 2.592 -0.193 1.00 92.00 99 SER A N 1
ATOM 734 C CA . SER A 1 99 ? 7.673 3.865 -0.803 1.00 92.00 99 SER A CA 1
ATOM 735 C C . SER A 1 99 ? 8.507 4.712 0.154 1.00 92.00 99 SER A C 1
ATOM 737 O O . SER A 1 99 ? 8.298 4.694 1.365 1.00 92.00 99 SER A O 1
ATOM 739 N N . ALA A 1 100 ? 9.410 5.523 -0.401 1.00 87.19 100 ALA A N 1
ATOM 740 C CA . ALA A 1 100 ? 10.104 6.559 0.367 1.00 87.19 100 ALA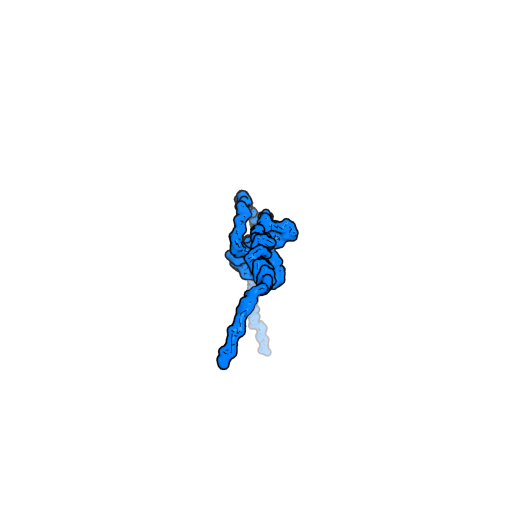 A CA 1
ATOM 741 C C . ALA A 1 100 ? 9.159 7.699 0.791 1.00 87.19 100 ALA A C 1
ATOM 743 O O . ALA A 1 100 ? 9.427 8.415 1.751 1.00 87.19 100 ALA A O 1
ATOM 744 N N . TYR A 1 101 ? 8.040 7.856 0.081 1.00 86.00 101 TYR A N 1
ATOM 745 C CA . TYR A 1 101 ? 7.004 8.817 0.421 1.00 86.00 101 TYR A CA 1
ATOM 746 C C . TYR A 1 101 ? 6.175 8.281 1.582 1.00 86.00 101 TYR A C 1
ATOM 748 O O . TYR A 1 101 ? 5.500 7.255 1.456 1.00 86.00 101 TYR A O 1
ATOM 756 N N . LEU A 1 102 ? 6.272 8.983 2.707 1.00 89.31 102 LEU A N 1
ATOM 757 C CA . LEU A 1 102 ? 5.454 8.775 3.886 1.00 89.31 102 LEU A CA 1
ATOM 758 C C . LEU A 1 102 ? 4.282 9.740 3.814 1.00 89.31 102 LEU A C 1
ATOM 760 O O . LEU A 1 102 ? 4.467 10.951 3.705 1.00 89.31 102 LEU A O 1
ATOM 764 N N . CYS A 1 103 ? 3.085 9.198 3.915 1.00 86.75 103 CYS A N 1
ATOM 765 C CA . CYS A 1 103 ? 1.863 9.974 3.975 1.00 86.75 103 CYS A CA 1
ATOM 766 C C . CYS A 1 103 ? 1.253 9.810 5.369 1.00 86.75 103 CYS A C 1
ATOM 768 O O . CYS A 1 103 ? 1.459 8.762 5.989 1.00 86.75 103 CYS A O 1
ATOM 770 N N . PRO A 1 104 ? 0.519 10.806 5.896 1.00 85.06 104 PRO A N 1
ATOM 771 C CA . PRO A 1 104 ? -0.316 10.558 7.063 1.00 85.06 104 PRO A CA 1
ATOM 772 C C . PRO A 1 104 ? -1.177 9.332 6.753 1.00 85.06 104 PRO A C 1
ATOM 774 O O . PRO A 1 104 ? -1.668 9.205 5.620 1.00 85.06 104 PRO A O 1
ATOM 777 N N . GLN A 1 105 ? -1.271 8.394 7.707 1.00 78.88 105 GLN A N 1
ATOM 778 C CA . GLN A 1 105 ? -2.128 7.222 7.537 1.00 78.88 105 GLN A CA 1
ATOM 779 C C . GLN A 1 105 ? -3.484 7.730 7.035 1.00 78.88 105 GLN A C 1
ATOM 781 O O . GLN A 1 105 ? -3.948 8.736 7.590 1.00 78.88 105 GLN A O 1
ATOM 786 N N . PRO A 1 106 ? -4.095 7.113 5.994 1.00 70.06 106 PRO A N 1
ATOM 787 C CA . PRO A 1 106 ? -5.478 7.434 5.670 1.00 70.06 106 PRO A CA 1
ATOM 788 C C . PRO A 1 106 ? -6.184 7.305 6.997 1.00 70.06 106 PRO A C 1
ATOM 790 O O . PRO A 1 106 ? -6.069 6.242 7.615 1.00 70.06 106 PRO A O 1
ATOM 793 N N . ALA A 1 107 ? -6.713 8.421 7.512 1.00 62.97 107 ALA A N 1
ATOM 794 C CA . ALA A 1 107 ? -7.337 8.416 8.811 1.00 62.97 107 ALA A CA 1
ATOM 795 C C . ALA A 1 107 ? -8.337 7.289 8.674 1.00 62.97 107 ALA A C 1
ATOM 797 O O . ALA A 1 107 ? -9.304 7.428 7.925 1.00 62.97 107 ALA A O 1
ATOM 798 N N . ARG A 1 108 ? -8.066 6.130 9.307 1.00 57.12 108 ARG A N 1
ATOM 799 C CA . ARG A 1 108 ? -9.136 5.191 9.554 1.00 57.12 108 ARG A CA 1
ATOM 800 C C . ARG A 1 108 ? -10.097 6.138 10.207 1.00 57.12 108 ARG A C 1
ATOM 802 O O . ARG A 1 108 ? -9.748 6.744 11.228 1.00 57.12 108 ARG A O 1
ATOM 809 N N . LEU A 1 109 ? -11.223 6.373 9.549 1.00 49.31 109 LEU A N 1
ATOM 810 C CA . LEU A 1 109 ? -12.408 6.806 10.222 1.00 49.31 109 LEU A CA 1
ATOM 811 C C . LEU A 1 109 ? -12.522 5.739 11.307 1.00 49.31 109 LEU A C 1
ATOM 813 O O . LEU A 1 109 ? -13.114 4.686 11.117 1.00 49.31 109 LEU A O 1
ATOM 817 N N . ARG A 1 110 ? -11.835 5.950 12.441 1.00 46.59 110 ARG A N 1
ATOM 818 C CA . ARG A 1 110 ? -12.341 5.564 13.725 1.00 46.59 110 ARG A CA 1
ATOM 819 C C . ARG A 1 110 ? -13.729 6.151 13.568 1.00 46.59 110 ARG A C 1
ATOM 821 O O . ARG A 1 110 ? -13.814 7.370 13.375 1.00 46.59 110 ARG A O 1
ATOM 828 N N . PRO A 1 111 ? -14.801 5.349 13.522 1.00 46.69 111 PRO A N 1
ATOM 829 C CA . PRO A 1 111 ? -16.019 5.888 14.059 1.00 46.69 111 PRO A CA 1
ATOM 830 C C . PRO A 1 111 ? -15.568 6.405 15.421 1.00 46.69 111 PRO A C 1
ATOM 832 O O . PRO A 1 111 ? -15.261 5.634 16.334 1.00 46.69 111 PRO A O 1
ATOM 835 N N . THR A 1 112 ? -15.333 7.717 15.505 1.00 46.75 112 THR A N 1
ATOM 836 C CA . THR A 1 112 ? -15.254 8.403 16.772 1.00 46.75 112 THR A CA 1
ATOM 837 C C . THR A 1 112 ? -16.473 7.867 17.475 1.00 46.75 112 THR A C 1
ATOM 839 O O . THR A 1 112 ? -17.544 7.787 16.868 1.00 46.75 112 THR A O 1
ATOM 842 N N . LEU A 1 113 ? -16.260 7.344 18.670 1.00 52.47 113 LEU A N 1
ATOM 843 C CA . LEU A 1 113 ? -17.239 6.662 19.495 1.00 52.47 113 LEU A CA 1
ATOM 844 C C . LEU A 1 113 ? -18.314 7.681 19.945 1.00 52.47 113 LEU A C 1
ATOM 846 O O . LEU A 1 113 ? -18.487 7.961 21.119 1.00 52.47 113 LEU A O 1
ATOM 850 N N . ALA A 1 114 ? -18.967 8.308 18.973 1.00 51.19 114 ALA A N 1
ATOM 851 C CA . ALA A 1 114 ? -19.941 9.384 19.001 1.00 51.19 114 ALA A CA 1
ATOM 852 C C . ALA A 1 114 ? -21.176 8.985 18.162 1.00 51.19 114 ALA A C 1
ATOM 854 O O . ALA A 1 114 ? -22.083 9.782 17.959 1.00 51.19 114 ALA A O 1
ATOM 855 N N . THR A 1 115 ? -21.243 7.728 17.701 1.00 48.88 115 THR A N 1
ATOM 856 C CA . THR A 1 115 ? -22.451 7.112 17.125 1.00 48.88 115 THR A CA 1
ATOM 857 C C . THR A 1 115 ? -22.721 5.742 17.757 1.00 48.88 115 THR A C 1
ATOM 859 O O . THR A 1 115 ? -23.140 4.803 17.097 1.00 48.88 115 THR A O 1
ATOM 862 N N . ILE A 1 116 ? -22.489 5.609 19.065 1.00 52.69 116 ILE A N 1
ATOM 863 C CA . ILE A 1 116 ? -23.155 4.584 19.887 1.00 52.69 116 ILE A CA 1
ATOM 864 C C . ILE A 1 116 ? -23.624 5.263 21.179 1.00 52.69 116 ILE A C 1
ATOM 866 O O . ILE A 1 116 ? -23.118 5.013 22.264 1.00 52.69 116 ILE A O 1
ATOM 870 N N . ALA A 1 117 ? -24.561 6.199 21.044 1.00 52.56 117 ALA A N 1
ATOM 871 C CA . ALA A 1 117 ? -25.329 6.742 22.166 1.00 52.56 117 ALA A CA 1
ATOM 872 C C . ALA A 1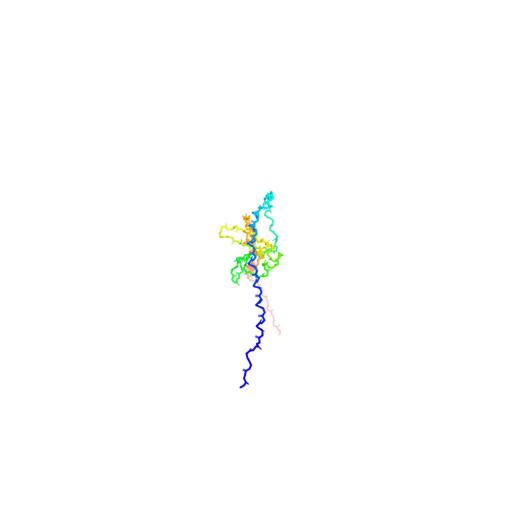 117 ? -26.781 7.064 21.758 1.00 52.56 117 ALA A C 1
ATOM 874 O O . ALA A 1 117 ? -27.384 7.986 22.290 1.00 52.56 117 ALA A O 1
ATOM 875 N N . MET A 1 118 ? -27.350 6.321 20.798 1.00 55.72 118 MET A N 1
ATOM 876 C CA . MET A 1 118 ? -28.759 6.477 20.395 1.00 55.72 118 MET A CA 1
ATOM 877 C C . MET A 1 118 ? -29.529 5.154 20.253 1.00 55.72 118 MET A C 1
ATOM 879 O O . MET A 1 118 ? -30.471 5.088 19.475 1.00 55.72 118 MET A O 1
ATOM 883 N N . GLN A 1 119 ? -29.172 4.090 20.986 1.00 56.31 119 GLN A N 1
ATOM 884 C CA . GLN A 1 119 ? -29.973 2.847 20.954 1.00 56.31 119 GLN A CA 1
ATOM 885 C C . GLN A 1 119 ? -30.421 2.276 22.307 1.00 56.31 119 GLN A C 1
ATOM 887 O O . GLN A 1 119 ? -31.061 1.236 22.310 1.00 56.31 119 GLN A O 1
ATOM 892 N N . SER A 1 120 ? -30.220 2.973 23.431 1.00 53.44 120 SER A N 1
ATOM 893 C CA . SER A 1 120 ? -30.872 2.597 24.700 1.00 53.44 120 SER A CA 1
ATOM 894 C C . SER A 1 120 ? -31.122 3.818 25.584 1.00 53.44 120 SER A C 1
ATOM 896 O O . SER A 1 120 ? -30.459 4.001 26.602 1.00 53.44 120 SER A O 1
ATOM 898 N N . LEU A 1 121 ? -32.080 4.670 25.213 1.00 59.16 121 LEU A N 1
ATOM 899 C CA . LEU A 1 121 ? -32.789 5.421 26.250 1.00 59.16 121 LEU A CA 1
ATOM 900 C C . LEU A 1 121 ? -33.707 4.417 26.965 1.00 59.16 121 LEU A C 1
ATOM 902 O O . LEU A 1 121 ? -34.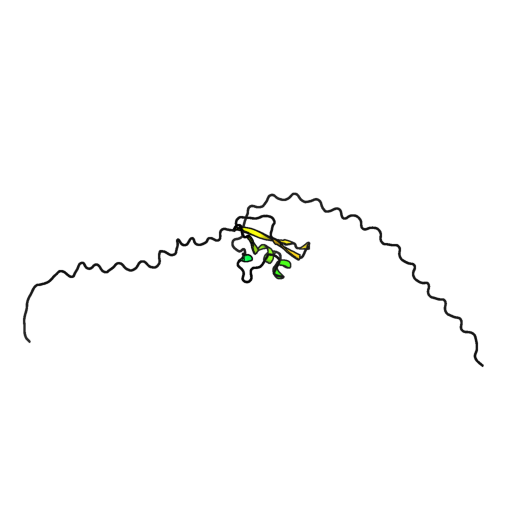474 3.736 26.279 1.00 59.16 121 LEU A O 1
ATOM 906 N N . PRO A 1 122 ? -33.637 4.274 28.300 1.00 70.00 122 PRO A N 1
ATOM 907 C CA . PRO A 1 122 ? -34.673 3.552 29.022 1.00 70.00 122 PRO A CA 1
ATOM 908 C C . PRO A 1 122 ? -36.025 4.236 28.751 1.00 70.00 122 PRO A C 1
ATOM 910 O O . PRO A 1 122 ? -36.059 5.464 28.602 1.00 70.00 122 PRO A O 1
ATOM 913 N N . PRO A 1 123 ? -37.132 3.480 28.651 1.00 69.69 123 PRO A N 1
ATOM 914 C CA . PRO A 1 123 ? -38.452 4.081 28.511 1.00 69.69 123 PRO A CA 1
ATOM 915 C C . PRO A 1 123 ? -38.690 5.070 29.663 1.00 69.69 123 PRO A C 1
ATOM 917 O O . PRO A 1 123 ? -38.213 4.825 30.778 1.00 69.69 123 PRO A O 1
ATOM 920 N N . PRO A 1 124 ? -39.397 6.190 29.422 1.00 70.12 124 PRO A N 1
ATOM 921 C CA . PRO A 1 124 ? -39.766 7.092 30.501 1.00 70.12 124 PRO A CA 1
ATOM 922 C C . PRO A 1 124 ? -40.539 6.304 31.569 1.00 70.12 124 PRO A C 1
ATOM 924 O O . PRO A 1 124 ? -41.328 5.418 31.217 1.00 70.12 124 PRO A O 1
ATOM 927 N N . PRO A 1 125 ? -40.309 6.577 32.865 1.00 68.56 125 PRO A N 1
ATOM 928 C CA . PRO A 1 125 ? -41.096 5.953 33.914 1.00 68.56 125 PRO A CA 1
ATOM 929 C C . PRO A 1 125 ? -42.580 6.268 33.680 1.00 68.56 125 PRO A C 1
ATOM 931 O O . PRO A 1 125 ? -42.898 7.373 33.228 1.00 68.56 125 PRO A O 1
ATOM 934 N N . PRO A 1 126 ? -43.490 5.322 33.961 1.00 65.50 126 PRO A N 1
ATOM 935 C CA . PRO A 1 126 ? -44.914 5.597 33.888 1.00 65.50 126 PRO A CA 1
ATOM 936 C C . PRO A 1 126 ? -45.247 6.779 34.804 1.00 65.50 126 PRO A C 1
ATOM 938 O O . PRO A 1 126 ? -44.831 6.829 35.964 1.00 65.50 126 PRO A O 1
ATOM 941 N N . ASP A 1 127 ? -45.967 7.743 34.239 1.00 56.28 127 ASP A N 1
ATOM 942 C CA . ASP A 1 127 ? -46.486 8.919 34.923 1.00 56.28 127 ASP A CA 1
ATOM 943 C C . ASP A 1 127 ? -47.378 8.457 36.088 1.00 56.28 127 ASP A C 1
ATOM 945 O O . ASP A 1 127 ? -48.465 7.919 35.898 1.00 56.28 127 ASP A O 1
ATOM 949 N N . HIS A 1 128 ? -46.884 8.605 37.318 1.00 57.47 128 HIS A N 1
ATOM 950 C CA . HIS A 1 128 ? -47.571 8.188 38.545 1.00 57.47 128 HIS A CA 1
ATOM 951 C C . HIS A 1 128 ? -48.680 9.174 38.969 1.00 57.47 128 HIS A C 1
ATOM 953 O O . HIS A 1 128 ? -48.984 9.300 40.158 1.00 57.47 128 HIS A O 1
ATOM 959 N N . ARG A 1 129 ? -49.289 9.908 38.029 1.00 57.59 129 ARG A N 1
ATOM 960 C CA . ARG A 1 129 ? -50.211 11.011 38.336 1.00 57.59 129 ARG A CA 1
ATOM 961 C C . ARG A 1 129 ? -51.696 10.644 38.274 1.00 57.59 129 ARG A C 1
ATOM 963 O O . ARG A 1 129 ? -52.513 11.507 37.974 1.00 57.59 129 ARG A O 1
ATOM 970 N N . GLU A 1 130 ? -52.048 9.404 38.608 1.00 54.91 130 GLU A N 1
ATOM 971 C CA . GLU A 1 130 ? -53.444 8.926 38.611 1.00 54.91 130 GLU A CA 1
ATOM 972 C C . GLU A 1 130 ? -53.699 7.826 39.663 1.00 54.91 130 GLU A C 1
ATOM 974 O O . GLU A 1 130 ? -54.267 6.781 39.376 1.00 54.91 130 GLU A O 1
ATOM 979 N N . LEU A 1 131 ? -53.255 8.018 40.914 1.00 56.59 131 LEU A N 1
ATOM 980 C CA . LEU A 1 131 ? -53.656 7.131 42.030 1.00 56.59 131 LEU A CA 1
ATOM 981 C C . LEU A 1 131 ? -54.096 7.865 43.309 1.00 56.59 131 LEU A C 1
ATOM 983 O O . LEU A 1 131 ? -54.243 7.248 44.361 1.00 56.59 131 LEU A O 1
ATOM 987 N N . TYR A 1 132 ? -54.379 9.165 43.216 1.00 57.19 132 TYR A N 1
ATOM 988 C CA . TYR A 1 132 ? -55.068 9.910 44.272 1.00 57.19 132 TYR A CA 1
ATOM 989 C C . TYR A 1 132 ? -56.470 10.318 43.813 1.00 57.19 132 TYR A C 1
ATOM 991 O O . TYR A 1 132 ? -56.733 11.496 43.631 1.00 57.19 132 TYR A O 1
ATOM 999 N N . GLU A 1 133 ? -57.367 9.341 43.672 1.00 50.88 133 GLU A N 1
ATOM 1000 C CA . GLU A 1 133 ? -58.803 9.538 43.917 1.00 50.88 133 GLU A CA 1
ATOM 1001 C C . GLU A 1 133 ? -59.380 8.299 44.629 1.00 50.88 133 GLU A C 1
ATOM 1003 O O . GLU A 1 133 ? -59.801 7.312 44.035 1.00 50.88 133 GLU A O 1
ATOM 1008 N N . LEU A 1 134 ? -59.369 8.358 45.960 1.00 57.91 134 LEU A N 1
ATOM 1009 C CA . LEU A 1 134 ? -60.392 7.771 46.835 1.00 57.91 134 LEU A CA 1
ATOM 1010 C C . LEU A 1 134 ? -61.323 8.938 47.245 1.00 57.91 134 LEU A C 1
ATOM 1012 O O . LEU A 1 134 ? -60.825 10.065 47.285 1.00 57.91 134 LEU A O 1
ATOM 1016 N N . PRO A 1 135 ? -62.557 8.739 47.760 1.00 66.75 135 PRO A N 1
ATOM 1017 C CA . PRO A 1 135 ? -63.476 7.591 47.682 1.00 66.75 135 PRO A CA 1
ATOM 1018 C C . PRO A 1 135 ? -64.976 8.002 47.648 1.00 66.75 135 PRO A C 1
ATOM 1020 O O . PRO A 1 135 ? -65.459 8.595 48.602 1.00 66.75 135 PRO A O 1
ATOM 1023 N N . HIS A 1 136 ? -65.800 7.583 46.686 1.00 51.84 136 HIS A N 1
ATOM 1024 C CA . HIS A 1 136 ? -67.276 7.636 46.825 1.00 51.84 136 HIS A CA 1
ATOM 1025 C C . HIS A 1 136 ? -67.854 6.496 45.964 1.00 51.84 136 HIS A C 1
ATOM 1027 O O . HIS A 1 136 ? -67.474 6.368 44.813 1.00 51.84 136 HIS A O 1
ATOM 1033 N N . GLY A 1 137 ? -68.691 5.556 46.397 1.00 55.34 137 GLY A N 1
ATOM 1034 C CA . GLY A 1 137 ? -69.717 5.543 47.429 1.00 55.34 137 GLY A CA 1
ATOM 1035 C C . GLY A 1 137 ? -70.949 4.855 46.817 1.00 55.34 137 GLY A C 1
ATOM 1036 O O . GLY A 1 137 ? -71.419 5.305 45.782 1.00 55.34 137 GLY A O 1
ATOM 1037 N N . GLN A 1 138 ? -71.478 3.814 47.482 1.00 54.56 138 GLN A N 1
ATOM 1038 C CA . GLN A 1 138 ? -72.772 3.140 47.207 1.00 54.56 138 GLN A CA 1
ATOM 1039 C C . GLN A 1 138 ? -72.847 2.350 45.870 1.00 54.56 138 GLN A C 1
ATOM 1041 O O . GLN A 1 138 ? -72.225 2.706 44.888 1.00 54.56 138 GLN A O 1
ATOM 1046 N N . ARG A 1 139 ? -73.574 1.234 45.723 1.00 55.19 139 ARG A N 1
ATOM 1047 C CA . ARG A 1 139 ? -74.906 0.901 46.240 1.00 55.19 139 ARG A CA 1
ATOM 1048 C C . ARG A 1 139 ? -75.160 -0.617 46.136 1.00 55.19 139 ARG A C 1
ATOM 1050 O O . ARG A 1 139 ? -74.710 -1.277 45.210 1.00 55.19 139 ARG A O 1
ATOM 1057 N N . THR A 1 140 ? -75.923 -1.121 47.096 1.00 68.00 140 THR A N 1
ATOM 1058 C CA . THR A 1 140 ? -76.548 -2.449 47.217 1.00 68.00 140 THR A CA 1
ATOM 1059 C C . THR A 1 140 ? -77.402 -2.870 46.012 1.00 68.00 140 THR A C 1
ATOM 1061 O O . THR A 1 140 ? -78.118 -2.024 45.475 1.00 68.00 140 THR A O 1
ATOM 1064 N N . SER A 1 141 ? -77.496 -4.172 45.714 1.00 63.22 141 SER A N 1
ATOM 1065 C CA . SER A 1 141 ? -78.771 -4.926 45.772 1.00 63.22 141 SER A CA 1
ATOM 1066 C C . SER A 1 141 ? -78.607 -6.402 45.416 1.00 63.22 141 SER A C 1
ATOM 1068 O O . SER A 1 141 ? -77.794 -6.776 44.580 1.00 63.22 141 SER A O 1
ATOM 1070 N N . ALA A 1 142 ? -79.412 -7.197 46.114 1.00 63.94 142 ALA A N 1
ATOM 1071 C CA . ALA A 1 142 ? -79.576 -8.634 46.020 1.00 63.94 142 ALA A CA 1
ATOM 1072 C C . ALA A 1 142 ? -80.237 -9.091 44.708 1.00 63.94 142 ALA A C 1
ATOM 1074 O O . ALA A 1 142 ? -80.923 -8.313 44.042 1.00 63.94 142 ALA A O 1
ATOM 1075 N N . GLY A 1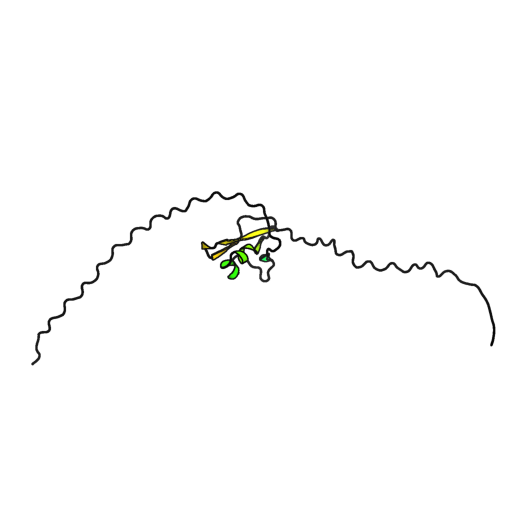 143 ? -80.076 -10.383 44.427 1.00 60.66 143 GLY A N 1
ATOM 1076 C CA . GLY A 1 143 ? -80.777 -11.161 43.411 1.00 60.66 143 GLY A CA 1
ATOM 1077 C C . GLY A 1 143 ? -80.359 -12.612 43.523 1.00 60.66 143 GLY A C 1
ATOM 1078 O O . GLY A 1 143 ? -79.291 -12.927 42.961 1.00 60.66 143 GLY A O 1
#

Sequence (143 aa):
RWSPDSPQPPSPLLPLPLPPPPPSSPHVPPPLAPSSPPAPCVWPEDMTDMRTLSPPEWCNSAPARRADASTCERAFSTLANGMAARCVHNKMMSTCRASAYLCPQPARLRPTLATIAMQSLPPPPPDHRELYELPHGQRTSAG

Secondary structure (DSSP, 8-state):
------PPPPPPPPPPPPPPPPPPPP-PPPP----PPPPP----TT-EEGGGSSS---TTSSHHHHH-HHHHHTEEEE-TTSEEEEEEEETTTTEEEEEEEEEE--------S-SSSSS-PPPPPP---S-------------

Radius of gyration: 42.49 Å; chains: 1; bounding box: 138×81×84 Å

Organism: NCBI:txid127549

Foldseek 3Di:
DDDPDDDDDDDDDDDDDDDDDDPDDPDDPPPDDPDDPPDPPDQDPQAAAQCPDVVRDFLFPDLCSLQDQVVSQSYWYADPVQWIFGWGYDPVVSGTHTDPDTHRHPPPPPVPPPPPPPDDDDPDPPDPPPDPDDDDDDDDDDD

pLDDT: mean 75.04, std 16.51, range [46.59, 96.56]